Protein AF-A0A6J7D8Y7-F1 (afdb_monomer)

Secondary structure (DSSP, 8-state):
-PPPPPP-TTSHHHHHHHHHHHHHHH-TTTS-HHHHHHHHTS--SSHHHHHHHHHHHHTGGGTTSTTHHHHHHHTS-GGGHHHHHHHHHPPPS-SSHHHHHHHHHHHHHHHHHHHHHHHHHHHHHHHHHS-TT-HHHHHHHHHHHHHHHHHHHHHH--

Organism: NCBI:txid449393

Radius of gyration: 17.79 Å; Cα contacts (8 Å, |Δi|>4): 112; chains: 1; bounding box: 44×34×49 Å

pLDDT: mean 93.41, std 7.27, range [49.81, 98.06]

Sequence (158 aa):
MQSFEEPDLRDPTIRFERQLLEVLIQHPAEIEEDKFLELVSGDFLARVHSLLASALLANSANRKDSNWLVKLSESLDPALHRILRAMAATSLPASTEEELKRYIDGVAVSGFINLLTRQKLSLQAVLRQTEASDSAKISEIQKELMDIEQRRRALQGG

Nearest PDB structures (foldseek):
  8w1e-assembly1_E  TM=3.464E-01  e=1.028E+00  Pseudomonas aeruginosa PAO1
  8hx0-assembly1_A  TM=3.134E-01  e=1.191E+00  Mycolicibacterium smegmatis MC2 155
  2vxx-assembly1_B  TM=2.217E-01  e=6.620E-01  Synechococcus elongatus
  6lkp-assembly1_F-2  TM=2.560E-01  e=2.251E+00  Leptolyngbya sp. O-77
  2bw1-assembly1_K  TM=2.491E-01  e=5.432E+00  Streptococcus suis

Foldseek 3Di:
DDAFDDDDCVPVLLVLLLLLLLLCLQPVPLDDLVLSLLLLPADDPRPLSVQLSVLSNVCSVCSPPPCSLVSSCVSHDVNSNVVSVCSNPDDDPDDDPVRSSVSSLVSSLVSLLVRLVVVLVVLVVVLVVDDPVPPVSNVVSVVSNVVSVVVNVVSVVD

Mean predicted aligned error: 4.17 Å

InterPro domains:
  IPR016136 DNA helicase DnaB, N-terminal/DNA primase DnaG, C-terminal [G3DSA:1.10.860.10] (13-153)

Solvent-accessible surface area (backbone atoms only — not comparable to full-atom values): 9149 Å² total; per-residue (Å²): 131,79,80,78,75,81,73,67,59,84,42,68,66,54,37,46,53,51,53,46,48,28,45,53,67,64,46,40,61,82,43,56,66,72,60,45,52,54,60,39,69,46,93,51,86,46,69,67,54,35,53,50,26,51,36,49,56,77,42,55,90,44,44,80,44,96,57,33,71,57,57,46,50,73,70,42,65,74,72,48,47,64,58,54,51,51,40,61,65,54,82,67,98,45,94,46,72,70,45,40,51,53,48,50,52,52,45,51,49,51,49,50,49,53,48,46,51,50,51,47,52,52,52,53,54,52,56,75,71,52,59,87,84,45,56,66,62,53,51,52,54,52,50,54,52,50,53,47,52,53,54,49,48,54,66,70,75,104

Structure (mmCIF, N/CA/C/O backbone):
data_AF-A0A6J7D8Y7-F1
#
_entry.id   AF-A0A6J7D8Y7-F1
#
loop_
_atom_site.group_PDB
_atom_site.id
_atom_site.type_symbol
_atom_site.label_atom_id
_atom_site.label_alt_id
_atom_site.label_comp_id
_atom_site.label_asym_id
_atom_site.label_entity_id
_atom_site.label_seq_id
_atom_site.pdbx_PDB_ins_code
_atom_site.Cartn_x
_atom_site.Cartn_y
_atom_site.Cartn_z
_atom_site.occupancy
_atom_site.B_iso_or_equiv
_atom_site.auth_seq_id
_atom_site.auth_comp_id
_atom_site.auth_asym_id
_atom_site.auth_atom_id
_atom_site.pdbx_PDB_model_num
ATOM 1 N N . MET A 1 1 ? -3.955 21.233 -20.000 1.00 49.81 1 MET A N 1
ATOM 2 C CA . MET A 1 1 ? -3.205 20.038 -19.555 1.00 49.81 1 MET A CA 1
ATOM 3 C C . MET A 1 1 ? -3.031 20.147 -18.056 1.00 49.81 1 MET A C 1
ATOM 5 O O . MET A 1 1 ? -2.547 21.182 -17.617 1.00 49.81 1 MET A O 1
ATOM 9 N N . GLN A 1 2 ? -3.483 19.163 -17.275 1.00 55.84 2 GLN A N 1
ATOM 10 C CA . GLN A 1 2 ? -3.141 19.127 -15.850 1.00 55.84 2 GLN A CA 1
ATOM 11 C C . GLN A 1 2 ? -1.639 18.839 -15.742 1.00 55.84 2 GLN A C 1
ATOM 13 O O . GLN A 1 2 ? -1.154 17.867 -16.315 1.00 55.84 2 GLN A O 1
ATOM 18 N N . SER A 1 3 ? -0.891 19.712 -15.073 1.00 64.31 3 SER A N 1
ATOM 19 C CA . SER A 1 3 ? 0.504 19.456 -14.719 1.00 64.31 3 SER A CA 1
ATOM 20 C C . SER A 1 3 ? 0.529 18.723 -13.384 1.00 64.31 3 SER A C 1
ATOM 22 O O . SER A 1 3 ? 0.091 19.272 -12.372 1.00 64.31 3 SER A O 1
ATOM 24 N N . PHE A 1 4 ? 1.023 17.489 -13.377 1.00 72.44 4 PHE A N 1
ATOM 25 C CA . PHE A 1 4 ? 1.307 16.770 -12.141 1.00 72.44 4 PHE A CA 1
ATOM 26 C C . PHE A 1 4 ? 2.706 17.155 -11.663 1.00 72.44 4 PHE A C 1
ATOM 28 O O . PHE A 1 4 ? 3.683 16.946 -12.380 1.00 72.44 4 PHE A O 1
ATOM 35 N N . GLU A 1 5 ? 2.791 17.753 -10.479 1.00 74.88 5 GLU A N 1
ATOM 36 C CA . GLU A 1 5 ? 4.069 18.046 -9.834 1.00 74.88 5 GLU A CA 1
ATOM 37 C C . GLU A 1 5 ? 4.644 16.758 -9.234 1.00 74.88 5 GLU A C 1
ATOM 39 O O . GLU A 1 5 ? 3.909 15.949 -8.658 1.00 74.88 5 GLU A O 1
ATOM 44 N N . GLU A 1 6 ? 5.948 16.537 -9.418 1.00 78.19 6 GLU A N 1
ATOM 45 C CA . GLU A 1 6 ? 6.609 15.390 -8.803 1.00 78.19 6 GLU A CA 1
ATOM 46 C C . GLU A 1 6 ? 6.657 15.579 -7.279 1.00 78.19 6 GLU A C 1
ATOM 48 O O . GLU A 1 6 ? 7.029 16.658 -6.814 1.00 78.19 6 GLU A O 1
ATOM 53 N N . PRO A 1 7 ? 6.279 14.559 -6.490 1.00 83.56 7 PRO A N 1
ATOM 54 C CA . PRO A 1 7 ? 6.289 14.667 -5.036 1.00 83.56 7 PRO A CA 1
ATOM 55 C C . PRO A 1 7 ? 7.698 14.920 -4.481 1.00 83.56 7 PRO A C 1
ATOM 57 O O . PRO A 1 7 ? 8.685 14.423 -5.025 1.00 83.56 7 PRO A O 1
ATOM 60 N N . ASP A 1 8 ? 7.800 15.630 -3.354 1.00 85.56 8 ASP A N 1
ATOM 61 C CA . ASP A 1 8 ? 9.082 15.852 -2.677 1.00 85.56 8 ASP A CA 1
ATOM 62 C C . ASP A 1 8 ? 9.594 14.562 -2.015 1.00 85.56 8 ASP A C 1
ATOM 64 O O . ASP A 1 8 ? 9.178 14.184 -0.919 1.00 85.56 8 ASP A O 1
ATOM 68 N N . LEU A 1 9 ? 10.545 13.894 -2.671 1.00 87.69 9 LEU A N 1
ATOM 69 C CA . LEU A 1 9 ? 11.136 12.634 -2.201 1.00 87.69 9 LEU A CA 1
ATOM 70 C C . LEU A 1 9 ? 12.120 12.805 -1.024 1.00 87.69 9 LEU A C 1
ATOM 72 O O . LEU A 1 9 ? 12.704 11.821 -0.549 1.00 87.69 9 LEU A O 1
ATOM 76 N N . ARG A 1 10 ? 12.326 14.034 -0.528 1.00 90.31 10 ARG A N 1
ATOM 77 C CA . ARG A 1 10 ? 13.043 14.264 0.736 1.00 90.31 10 ARG A CA 1
ATOM 78 C C . ARG A 1 10 ? 12.202 13.823 1.932 1.00 90.31 10 ARG A C 1
ATOM 80 O O . ARG A 1 10 ? 12.778 13.373 2.925 1.00 90.31 10 ARG A O 1
ATOM 87 N N . ASP A 1 11 ? 10.871 13.880 1.820 1.00 92.31 11 ASP A N 1
ATOM 88 C CA . ASP A 1 11 ? 9.964 13.323 2.822 1.00 92.31 11 ASP A CA 1
ATOM 89 C C . ASP A 1 11 ? 10.100 11.785 2.842 1.00 92.31 11 ASP A C 1
ATOM 91 O O . ASP A 1 11 ? 9.912 11.127 1.812 1.00 92.31 11 ASP A O 1
ATOM 95 N N . PRO A 1 12 ? 10.452 11.179 3.992 1.00 92.06 12 PRO A N 1
ATOM 96 C CA . PRO A 1 12 ? 10.661 9.738 4.086 1.00 92.06 12 PRO A CA 1
ATOM 97 C C . PRO A 1 12 ? 9.400 8.920 3.783 1.00 92.06 12 PRO A C 1
ATOM 99 O O . PRO A 1 12 ? 9.518 7.819 3.247 1.00 92.06 12 PRO A O 1
ATOM 102 N N . THR A 1 13 ? 8.213 9.445 4.085 1.00 91.19 13 THR A N 1
ATOM 103 C CA . THR A 1 13 ? 6.932 8.781 3.823 1.00 91.19 13 THR A CA 1
ATOM 104 C C . THR A 1 13 ? 6.652 8.750 2.330 1.00 91.19 13 THR A C 1
ATOM 106 O O . THR A 1 13 ? 6.375 7.692 1.773 1.00 91.19 13 THR A O 1
ATOM 109 N N . ILE A 1 14 ? 6.808 9.893 1.659 1.00 94.31 14 ILE A N 1
ATOM 110 C CA . ILE A 1 14 ? 6.604 10.014 0.210 1.00 94.31 14 ILE A CA 1
ATOM 111 C C . ILE A 1 14 ? 7.642 9.191 -0.558 1.00 94.31 14 ILE A C 1
ATOM 113 O O . ILE A 1 14 ? 7.319 8.536 -1.550 1.00 94.31 14 ILE A O 1
ATOM 117 N N . ARG A 1 15 ? 8.889 9.161 -0.076 1.00 94.94 15 ARG A N 1
ATOM 118 C CA . ARG A 1 15 ? 9.930 8.290 -0.629 1.00 94.94 15 ARG A CA 1
ATOM 119 C C . ARG A 1 15 ? 9.579 6.811 -0.480 1.00 94.94 15 ARG A C 1
ATOM 121 O O . ARG A 1 15 ? 9.818 6.043 -1.405 1.00 94.94 15 ARG A O 1
ATOM 128 N N . PHE A 1 16 ? 9.010 6.408 0.653 1.00 95.56 16 PHE A N 1
ATOM 129 C CA . PHE A 1 16 ? 8.563 5.031 0.835 1.00 95.56 16 PHE A CA 1
ATOM 130 C C . PHE A 1 16 ? 7.378 4.686 -0.080 1.00 95.56 16 PHE A C 1
ATOM 132 O O . PHE A 1 16 ? 7.385 3.634 -0.711 1.00 95.56 16 PHE A O 1
ATOM 139 N N . GLU A 1 17 ? 6.389 5.575 -0.219 1.00 95.81 17 GLU A N 1
ATOM 140 C CA . GLU A 1 17 ? 5.279 5.388 -1.168 1.00 95.81 17 GLU A CA 1
ATOM 141 C C . GLU A 1 17 ? 5.776 5.167 -2.595 1.00 95.81 17 GLU A C 1
ATOM 143 O O . GLU A 1 17 ? 5.284 4.284 -3.298 1.00 95.81 17 GLU A O 1
ATOM 148 N N . ARG A 1 18 ? 6.781 5.950 -3.000 1.00 96.44 18 ARG A N 1
ATOM 149 C CA . ARG A 1 18 ? 7.440 5.808 -4.293 1.00 96.44 18 ARG A CA 1
ATOM 150 C C . ARG A 1 18 ? 8.026 4.404 -4.465 1.00 96.44 18 ARG A C 1
ATOM 152 O O . ARG A 1 18 ? 7.723 3.761 -5.464 1.00 96.44 18 ARG A O 1
ATOM 159 N N . GLN A 1 19 ? 8.799 3.929 -3.488 1.00 97.06 19 GLN A N 1
ATOM 160 C CA . GLN A 1 19 ? 9.416 2.594 -3.510 1.00 97.06 19 GLN A CA 1
ATOM 161 C C . GLN A 1 19 ? 8.373 1.472 -3.555 1.00 97.06 19 GLN A C 1
ATOM 163 O O . GLN A 1 19 ? 8.508 0.525 -4.327 1.00 97.06 19 GLN A O 1
ATOM 168 N N . 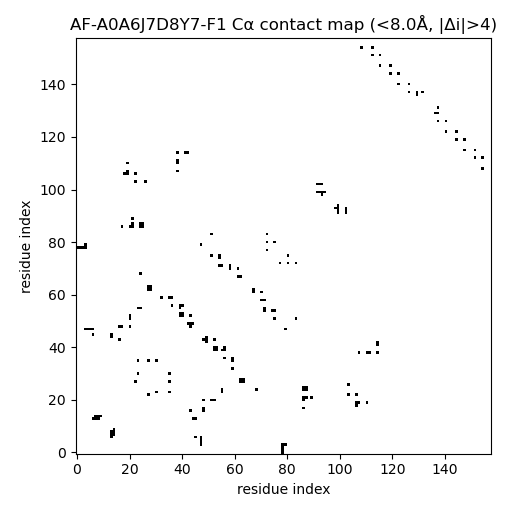LEU A 1 20 ? 7.309 1.588 -2.756 1.00 97.75 20 LEU A N 1
ATOM 169 C CA . LEU A 1 20 ? 6.215 0.620 -2.747 1.00 97.75 20 LEU A CA 1
ATOM 170 C C . LEU A 1 20 ? 5.550 0.525 -4.123 1.00 97.75 20 LEU A C 1
ATOM 172 O O . LEU A 1 20 ? 5.357 -0.570 -4.645 1.00 97.75 20 LEU A O 1
ATOM 176 N N . LEU A 1 21 ? 5.230 1.664 -4.734 1.00 97.81 21 LEU A N 1
ATOM 177 C CA . LEU A 1 21 ? 4.640 1.687 -6.067 1.00 97.81 21 LEU A CA 1
ATOM 178 C C . LEU A 1 21 ? 5.603 1.180 -7.145 1.00 97.81 21 LEU A C 1
ATOM 180 O O . LEU A 1 21 ? 5.150 0.509 -8.063 1.00 97.81 21 LEU A O 1
ATOM 184 N N . GLU A 1 22 ? 6.905 1.455 -7.050 1.00 98.00 22 GLU A N 1
ATOM 185 C CA . GLU A 1 22 ? 7.909 0.898 -7.970 1.00 98.00 22 GLU A CA 1
ATOM 186 C C . GLU A 1 22 ? 7.890 -0.635 -7.941 1.00 98.00 22 GLU A C 1
ATOM 188 O O . GLU A 1 22 ? 7.780 -1.258 -8.996 1.00 98.00 22 GLU A O 1
ATOM 193 N N . VAL A 1 23 ? 7.864 -1.240 -6.750 1.00 98.06 23 VAL A N 1
ATOM 194 C CA . VAL A 1 23 ? 7.724 -2.696 -6.588 1.00 98.06 23 VAL A CA 1
ATOM 195 C C . VAL A 1 23 ? 6.399 -3.208 -7.166 1.00 98.06 23 VAL A C 1
ATOM 197 O O . VAL A 1 23 ? 6.398 -4.164 -7.940 1.00 98.06 23 VAL A O 1
ATOM 200 N N . LEU A 1 24 ? 5.275 -2.558 -6.850 1.00 97.75 24 LEU A N 1
ATOM 201 C CA . LEU A 1 24 ? 3.946 -2.968 -7.327 1.00 97.75 24 LEU A CA 1
ATOM 202 C C . LEU A 1 24 ? 3.780 -2.809 -8.848 1.00 97.75 24 LEU A C 1
ATOM 204 O O . LEU A 1 24 ? 3.021 -3.554 -9.462 1.00 97.75 24 LEU A O 1
ATOM 208 N N . ILE A 1 25 ? 4.470 -1.848 -9.465 1.00 97.62 25 ILE A N 1
ATOM 209 C CA . ILE A 1 25 ? 4.445 -1.615 -10.914 1.00 97.62 25 ILE A CA 1
ATOM 210 C C . ILE A 1 25 ? 5.341 -2.617 -11.644 1.00 97.62 25 ILE A C 1
ATOM 212 O O . ILE A 1 25 ? 4.917 -3.150 -12.671 1.00 97.62 25 ILE A O 1
ATOM 216 N N . GLN A 1 26 ? 6.562 -2.842 -11.148 1.00 96.88 26 GLN A N 1
ATOM 217 C CA . GLN A 1 26 ? 7.575 -3.664 -11.817 1.00 96.88 26 GLN A CA 1
ATOM 218 C C . GLN A 1 26 ? 7.356 -5.166 -11.608 1.00 96.88 26 GLN A C 1
ATOM 220 O O . GLN A 1 26 ? 7.529 -5.942 -12.545 1.00 96.88 26 GLN A O 1
ATOM 225 N N . HIS A 1 27 ? 6.927 -5.575 -10.410 1.00 96.56 27 HIS A N 1
ATOM 226 C CA . HIS A 1 27 ? 6.770 -6.983 -10.026 1.00 96.56 27 HIS A CA 1
ATOM 227 C C . HIS A 1 27 ? 5.361 -7.291 -9.486 1.00 96.56 27 HIS A C 1
ATOM 229 O O . HIS A 1 27 ? 5.212 -7.870 -8.408 1.00 96.56 27 HIS A O 1
ATOM 235 N N . PRO A 1 28 ? 4.289 -6.942 -10.223 1.00 95.81 28 PRO A N 1
ATOM 236 C CA . PRO A 1 28 ? 2.918 -7.094 -9.741 1.00 95.81 28 PRO A CA 1
ATOM 237 C C . PRO A 1 28 ? 2.514 -8.556 -9.508 1.00 95.81 28 PRO A C 1
ATOM 239 O O . PRO A 1 28 ? 1.624 -8.807 -8.700 1.00 95.81 28 PRO A O 1
ATOM 242 N N . ALA A 1 29 ? 3.123 -9.508 -10.223 1.00 94.94 29 ALA A N 1
ATOM 243 C CA . ALA A 1 29 ? 2.802 -10.933 -10.153 1.00 94.94 29 ALA A CA 1
ATOM 244 C C . ALA A 1 29 ? 3.508 -11.675 -9.004 1.00 94.94 29 ALA A C 1
ATOM 246 O O . ALA A 1 29 ? 3.024 -12.731 -8.600 1.00 94.94 29 ALA A O 1
ATOM 247 N N . GLU A 1 30 ? 4.601 -11.117 -8.470 1.00 95.06 30 GLU A N 1
ATOM 248 C CA . GLU A 1 30 ? 5.360 -11.693 -7.347 1.00 95.06 30 GLU A CA 1
ATOM 249 C C . GLU A 1 30 ? 4.626 -11.535 -6.007 1.00 95.06 30 GLU A C 1
ATOM 251 O O . GLU A 1 30 ? 4.893 -12.249 -5.044 1.00 95.06 30 GLU A O 1
ATOM 256 N N . ILE A 1 31 ? 3.659 -10.615 -5.946 1.00 95.56 31 ILE A N 1
ATOM 257 C CA . ILE A 1 31 ? 2.832 -10.372 -4.767 1.00 95.56 31 ILE A CA 1
ATOM 258 C C . ILE A 1 31 ? 1.484 -11.080 -4.947 1.00 95.56 31 ILE A C 1
ATOM 260 O O . ILE A 1 31 ? 0.778 -10.889 -5.946 1.00 95.56 31 ILE A O 1
ATOM 264 N N . GLU A 1 32 ? 1.104 -11.883 -3.948 1.00 95.50 32 GLU A N 1
ATOM 265 C CA . GLU A 1 32 ? -0.211 -12.534 -3.882 1.00 95.50 32 GLU A CA 1
ATOM 266 C C . GLU A 1 32 ? -1.345 -11.520 -4.078 1.00 95.50 32 GLU A C 1
ATOM 268 O O . GLU A 1 32 ? -1.245 -10.363 -3.677 1.00 95.50 32 GLU A O 1
ATOM 273 N N . GLU A 1 33 ? -2.438 -11.946 -4.704 1.00 95.12 33 GLU A N 1
ATOM 274 C CA . GLU A 1 33 ? -3.511 -11.041 -5.128 1.00 95.12 33 GLU A CA 1
ATOM 275 C C . GLU A 1 33 ? -4.136 -10.241 -3.992 1.00 95.12 33 GLU A C 1
ATOM 277 O O . GLU A 1 33 ? -4.153 -9.014 -4.068 1.00 95.12 33 GLU A O 1
ATOM 282 N N . ASP A 1 34 ? -4.537 -10.905 -2.9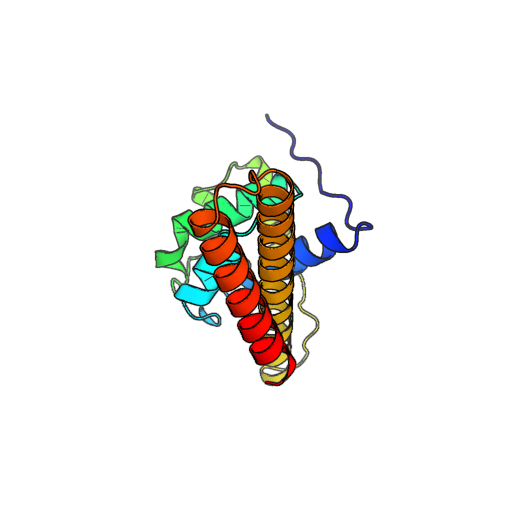13 1.00 95.44 34 ASP A N 1
ATOM 283 C CA . ASP A 1 34 ? -5.137 -10.236 -1.756 1.00 95.44 34 ASP A CA 1
ATOM 284 C C . ASP A 1 34 ? -4.177 -9.208 -1.139 1.00 95.44 34 ASP A C 1
ATOM 286 O O . ASP A 1 34 ? -4.566 -8.087 -0.811 1.00 95.44 34 ASP A O 1
ATOM 290 N N . LYS A 1 35 ? -2.887 -9.559 -1.060 1.00 95.50 35 LYS A N 1
ATOM 291 C CA . LYS A 1 35 ? -1.820 -8.682 -0.563 1.00 95.50 35 LYS A CA 1
ATOM 292 C C . LYS A 1 35 ? -1.611 -7.472 -1.470 1.00 95.50 35 LYS A C 1
ATOM 294 O O . LYS A 1 35 ? -1.470 -6.354 -0.980 1.00 95.50 35 LYS A O 1
ATOM 299 N N . PHE A 1 36 ? -1.596 -7.683 -2.782 1.00 97.50 36 PHE A N 1
ATOM 300 C CA . PHE A 1 36 ? -1.472 -6.606 -3.757 1.00 97.50 36 PHE A CA 1
ATOM 301 C C . PHE A 1 36 ? -2.644 -5.630 -3.632 1.00 97.50 36 PHE A C 1
ATOM 303 O O . PHE A 1 36 ? -2.415 -4.427 -3.516 1.00 97.50 36 PHE A O 1
ATOM 310 N N . LEU A 1 37 ? -3.878 -6.150 -3.615 1.00 97.12 37 LEU A N 1
ATOM 311 C CA . LEU A 1 37 ? -5.109 -5.364 -3.494 1.00 97.12 37 LEU A CA 1
ATOM 312 C C . LEU A 1 37 ? -5.121 -4.526 -2.215 1.00 97.12 37 LEU A C 1
ATOM 314 O O . LEU A 1 37 ? -5.453 -3.341 -2.252 1.00 97.12 37 LEU A O 1
ATOM 318 N N . GLU A 1 38 ? -4.713 -5.116 -1.096 1.00 95.81 38 GLU A N 1
ATOM 319 C CA . GLU A 1 38 ? -4.615 -4.410 0.175 1.00 95.81 38 GLU A CA 1
ATOM 320 C C . GLU A 1 38 ? -3.569 -3.282 0.144 1.00 95.81 38 GLU A C 1
ATOM 322 O O . GLU A 1 38 ? -3.851 -2.180 0.614 1.00 95.81 38 GLU A O 1
ATOM 327 N N . LEU A 1 39 ? -2.390 -3.510 -0.449 1.00 96.94 39 LEU A N 1
ATOM 328 C CA . LEU A 1 39 ? -1.342 -2.487 -0.555 1.00 96.94 39 LEU A CA 1
ATOM 329 C C . LEU A 1 39 ? -1.762 -1.308 -1.443 1.00 96.94 39 LEU A C 1
ATOM 331 O O . LEU A 1 39 ? -1.547 -0.155 -1.064 1.00 96.94 39 LEU A O 1
ATOM 335 N N . VAL A 1 40 ? -2.375 -1.569 -2.604 1.00 96.38 40 VAL A N 1
ATOM 336 C CA . VAL A 1 40 ? -2.817 -0.498 -3.522 1.00 96.38 40 VAL A CA 1
ATOM 337 C C . VAL A 1 40 ? -4.046 0.254 -3.016 1.00 96.38 40 VAL A C 1
ATOM 339 O O . VAL A 1 40 ? -4.269 1.388 -3.425 1.00 96.38 40 VAL A O 1
ATOM 342 N N . SER A 1 41 ? -4.819 -0.344 -2.107 1.00 94.38 41 SER A N 1
ATOM 343 C CA . SER A 1 41 ? -5.962 0.313 -1.457 1.00 94.38 41 SER A CA 1
ATOM 344 C C . SER A 1 41 ? -5.551 1.227 -0.298 1.00 94.38 41 SER A C 1
ATOM 346 O O . SER A 1 41 ? -6.408 1.837 0.337 1.00 94.38 41 SER A O 1
ATOM 348 N N . GLY A 1 42 ? -4.256 1.307 0.022 1.00 89.25 42 GLY A N 1
ATOM 349 C CA . GLY A 1 42 ? -3.762 2.160 1.094 1.00 89.25 42 GLY A CA 1
ATOM 350 C C . GLY A 1 42 ? -3.877 3.656 0.790 1.00 89.25 42 GLY A C 1
ATOM 351 O O . GLY A 1 42 ? -3.846 4.086 -0.359 1.00 89.25 42 GLY A O 1
ATOM 352 N N . ASP A 1 43 ? -3.930 4.468 1.847 1.00 87.56 43 ASP A N 1
ATOM 353 C CA . ASP A 1 43 ? -3.917 5.928 1.718 1.00 87.56 43 ASP A CA 1
ATOM 354 C C . ASP A 1 43 ? -2.519 6.435 1.329 1.00 87.56 43 ASP A C 1
ATOM 356 O O . ASP A 1 43 ? -1.614 6.498 2.169 1.00 87.56 43 ASP A O 1
ATOM 360 N N . PHE A 1 44 ? -2.352 6.790 0.053 1.00 92.62 44 PHE A N 1
ATOM 361 C CA . PHE A 1 44 ? -1.170 7.479 -0.469 1.00 92.62 44 PHE A CA 1
ATOM 362 C C . PHE A 1 44 ? -1.329 8.995 -0.314 1.00 92.62 44 PHE A C 1
ATOM 364 O O . PHE A 1 44 ? -2.308 9.582 -0.780 1.00 92.62 44 PHE A O 1
ATOM 371 N N . LEU A 1 45 ? -0.347 9.636 0.313 1.00 91.44 45 LEU A N 1
ATOM 372 C CA . LEU A 1 45 ? -0.330 11.064 0.616 1.00 91.44 45 LEU A CA 1
ATOM 373 C C . LEU A 1 45 ? -0.082 11.909 -0.633 1.00 91.44 45 LEU A C 1
ATOM 375 O O . LEU A 1 45 ? -0.716 12.951 -0.818 1.00 91.44 45 LEU A O 1
ATOM 379 N N . ALA A 1 46 ? 0.832 11.483 -1.509 1.00 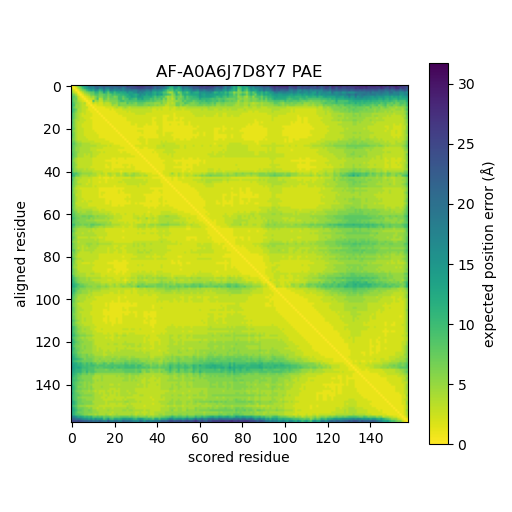93.38 46 ALA A N 1
ATOM 380 C CA . ALA A 1 46 ? 1.057 12.204 -2.752 1.00 93.38 46 ALA A CA 1
ATOM 381 C C . ALA A 1 46 ? -0.071 11.927 -3.751 1.00 93.38 46 ALA A C 1
ATOM 383 O O . ALA A 1 46 ? -0.326 10.781 -4.123 1.00 93.38 46 ALA A O 1
ATOM 384 N N . ARG A 1 47 ? -0.675 12.990 -4.296 1.00 93.06 47 ARG A N 1
ATOM 385 C CA . ARG A 1 47 ? -1.748 12.877 -5.300 1.00 93.06 47 ARG A CA 1
ATOM 386 C C . ARG A 1 47 ? -1.349 12.041 -6.521 1.00 93.06 47 ARG A C 1
ATOM 388 O O . ARG A 1 47 ? -2.161 11.304 -7.061 1.00 93.06 47 ARG A O 1
ATOM 395 N N . VAL A 1 48 ? -0.100 12.152 -6.969 1.00 94.19 48 VAL A N 1
ATOM 396 C CA . VAL A 1 48 ? 0.417 11.339 -8.081 1.00 94.19 48 VAL A CA 1
ATOM 397 C C . VAL A 1 48 ? 0.444 9.855 -7.714 1.00 94.19 48 VAL A C 1
ATOM 399 O O . VAL A 1 48 ? 0.047 9.017 -8.519 1.00 94.19 48 VAL A O 1
ATOM 402 N N . HIS A 1 49 ? 0.875 9.527 -6.496 1.00 95.69 49 HIS A N 1
ATOM 403 C CA . HIS A 1 49 ? 0.930 8.152 -6.010 1.00 95.69 49 HIS A CA 1
ATOM 404 C C . HIS A 1 49 ? -0.471 7.558 -5.837 1.00 95.69 49 HIS A C 1
ATOM 406 O O . HIS A 1 49 ? -0.691 6.426 -6.256 1.00 95.69 49 HIS A O 1
ATOM 412 N N . SER A 1 50 ? -1.438 8.323 -5.320 1.00 95.50 50 SER A N 1
ATOM 413 C CA . SER A 1 50 ? -2.819 7.843 -5.175 1.00 95.50 50 SER A CA 1
ATOM 414 C C . SER A 1 50 ? -3.504 7.579 -6.519 1.00 95.50 50 SER A C 1
ATOM 416 O O . SER A 1 50 ? -4.231 6.594 -6.659 1.00 95.50 50 SER A O 1
ATOM 418 N N . LEU A 1 51 ? -3.229 8.396 -7.542 1.00 95.75 51 LEU A N 1
ATOM 419 C CA . LEU A 1 51 ? -3.712 8.159 -8.907 1.00 95.75 51 LEU A CA 1
ATOM 420 C C . LEU A 1 51 ? -3.101 6.893 -9.520 1.00 95.75 51 LEU A C 1
ATOM 422 O O . LEU A 1 51 ? -3.816 6.104 -10.134 1.00 95.75 51 LEU A O 1
ATOM 426 N N . LEU A 1 52 ? -1.799 6.671 -9.317 1.00 96.75 52 LEU A N 1
ATOM 427 C CA . LEU A 1 52 ? -1.131 5.443 -9.755 1.00 96.75 52 LEU A CA 1
ATOM 428 C C . LEU A 1 52 ? -1.688 4.215 -9.027 1.00 96.75 52 LEU A C 1
ATOM 430 O O . LEU A 1 52 ? -2.030 3.237 -9.681 1.00 96.75 52 LEU A O 1
ATOM 434 N N . ALA A 1 53 ? -1.852 4.279 -7.705 1.00 97.19 53 ALA A N 1
ATOM 435 C CA . ALA A 1 53 ? -2.441 3.207 -6.906 1.00 97.19 53 ALA A CA 1
ATOM 436 C C . ALA A 1 53 ? -3.870 2.862 -7.354 1.00 97.19 53 ALA A C 1
ATOM 438 O O . ALA A 1 53 ? -4.208 1.691 -7.515 1.00 97.19 53 ALA A O 1
ATOM 439 N N . SER A 1 54 ? -4.681 3.877 -7.661 1.00 96.62 54 SER A N 1
ATOM 440 C CA . SER A 1 54 ? -6.034 3.688 -8.197 1.00 96.62 54 SER A CA 1
ATOM 441 C C . SER A 1 54 ? -6.019 2.962 -9.546 1.00 96.62 54 SER A C 1
ATOM 443 O O . SER A 1 54 ? -6.825 2.061 -9.779 1.00 96.62 54 SER A O 1
ATOM 445 N N . ALA A 1 55 ? -5.078 3.306 -10.430 1.00 96.81 55 ALA A N 1
ATOM 446 C CA . ALA A 1 55 ? -4.910 2.618 -11.707 1.00 96.81 55 ALA A CA 1
ATOM 447 C C . ALA A 1 55 ? -4.401 1.176 -11.533 1.00 96.81 55 ALA A C 1
ATOM 449 O O . ALA A 1 55 ? -4.869 0.275 -12.230 1.00 96.81 55 ALA A O 1
ATOM 450 N N . LEU A 1 56 ? -3.495 0.932 -10.578 1.00 97.31 56 LEU A N 1
ATOM 451 C CA . LEU A 1 56 ? -3.044 -0.416 -10.218 1.00 97.31 56 LEU A CA 1
ATOM 452 C C . LEU A 1 56 ? -4.209 -1.282 -9.728 1.00 97.31 56 LEU A C 1
ATOM 454 O O . LEU A 1 56 ? -4.351 -2.422 -10.168 1.00 97.31 56 LEU A O 1
ATOM 458 N N . LEU A 1 57 ? -5.065 -0.731 -8.864 1.00 96.81 57 LEU A N 1
ATOM 459 C CA . LEU A 1 57 ? -6.258 -1.407 -8.362 1.00 96.81 57 LEU A CA 1
ATOM 460 C C . LEU A 1 57 ? -7.224 -1.759 -9.503 1.00 96.81 57 LEU A C 1
ATOM 462 O O . LEU A 1 57 ? -7.635 -2.914 -9.624 1.00 96.81 57 LEU A O 1
ATOM 466 N N . ALA A 1 58 ? -7.520 -0.796 -10.383 1.00 95.75 58 ALA A N 1
ATOM 467 C CA . ALA A 1 58 ? -8.417 -0.983 -11.526 1.00 95.75 58 ALA A CA 1
ATOM 468 C C . ALA A 1 58 ? -7.916 -2.036 -12.531 1.00 95.75 58 ALA A C 1
ATOM 470 O O . ALA A 1 58 ? -8.719 -2.691 -13.193 1.00 95.75 58 ALA A O 1
ATOM 471 N N . ASN A 1 59 ? -6.59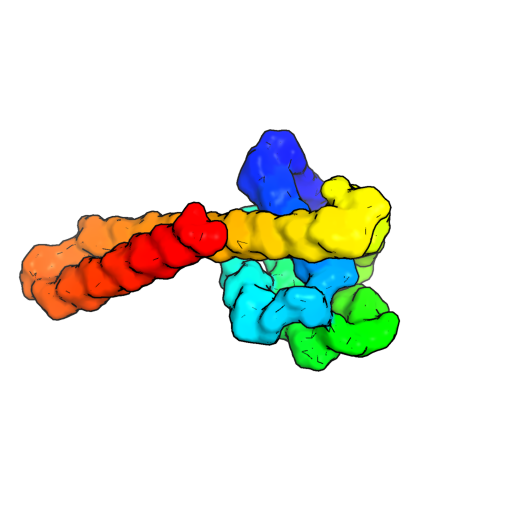8 -2.220 -12.634 1.00 96.12 59 ASN A N 1
ATOM 472 C CA . ASN A 1 59 ? -5.987 -3.187 -13.544 1.00 96.12 59 ASN A CA 1
ATOM 473 C C . ASN A 1 59 ? -5.546 -4.485 -12.860 1.00 96.12 59 ASN A C 1
ATOM 475 O O . ASN A 1 59 ? -4.995 -5.344 -13.537 1.00 96.12 59 ASN A O 1
ATOM 479 N N . SER A 1 60 ? -5.790 -4.667 -11.562 1.00 95.19 60 SER A N 1
ATOM 480 C CA . SER A 1 60 ? -5.270 -5.783 -10.749 1.00 95.19 60 SER A CA 1
ATOM 481 C C . SER A 1 60 ? -5.473 -7.193 -11.340 1.00 95.19 60 SER A C 1
ATOM 483 O O . SER A 1 60 ? -4.625 -8.067 -11.142 1.00 95.19 60 SER A O 1
ATOM 485 N N . ALA A 1 61 ? -6.529 -7.407 -12.129 1.00 94.06 61 ALA A N 1
ATOM 486 C CA . ALA A 1 61 ? -6.779 -8.660 -12.847 1.00 94.06 61 ALA A CA 1
ATOM 487 C C . ALA A 1 61 ? -5.752 -8.961 -13.966 1.00 94.06 61 ALA A C 1
ATOM 489 O O . ALA A 1 61 ? -5.508 -10.119 -14.290 1.00 94.06 61 ALA A O 1
ATOM 490 N N . ASN A 1 62 ? -5.121 -7.933 -14.540 1.00 93.75 62 ASN A N 1
ATOM 491 C CA . ASN A 1 62 ? -4.177 -8.019 -15.662 1.00 93.75 62 ASN A CA 1
ATOM 492 C C . ASN A 1 62 ? -2.702 -8.115 -15.216 1.00 93.75 62 ASN A C 1
ATOM 494 O O . ASN A 1 62 ? -1.794 -8.031 -16.040 1.00 93.75 62 ASN A O 1
ATOM 498 N N . ARG A 1 63 ? -2.421 -8.251 -13.913 1.00 94.25 63 ARG A N 1
ATOM 499 C CA . ARG A 1 63 ? -1.055 -8.185 -13.344 1.00 94.25 63 ARG A CA 1
ATOM 500 C C . ARG A 1 63 ? -0.073 -9.219 -13.887 1.00 94.25 63 ARG A C 1
ATOM 502 O O . ARG A 1 63 ? 1.131 -9.011 -13.812 1.00 94.25 63 ARG A O 1
ATOM 509 N N . LYS A 1 64 ? -0.579 -10.346 -14.383 1.00 93.69 64 LYS A N 1
ATOM 510 C CA . LYS A 1 64 ? 0.234 -11.436 -14.941 1.00 93.69 64 LYS A CA 1
ATOM 511 C C . LYS A 1 64 ? 0.409 -11.325 -16.457 1.00 93.69 64 LYS A C 1
ATOM 513 O O . LYS A 1 64 ? 1.080 -12.165 -17.050 1.00 93.69 64 LYS A O 1
ATOM 518 N N . ASP A 1 65 ? -0.189 -10.314 -17.084 1.00 94.50 65 ASP A N 1
ATOM 519 C CA . ASP A 1 65 ? -0.112 -10.140 -18.527 1.00 94.50 65 ASP A CA 1
ATOM 520 C C . ASP A 1 65 ? 1.241 -9.571 -18.943 1.00 94.50 65 ASP A C 1
ATOM 522 O O . ASP A 1 65 ? 1.755 -8.616 -18.359 1.00 94.50 65 ASP A O 1
ATOM 526 N N . SER A 1 66 ? 1.783 -10.090 -20.043 1.00 91.56 66 SER A N 1
ATOM 527 C CA . SER A 1 66 ? 3.042 -9.607 -20.618 1.00 91.56 66 SER A CA 1
ATOM 528 C C . SER A 1 66 ? 2.987 -8.141 -21.071 1.00 91.56 66 SER A C 1
ATOM 530 O O . SER A 1 66 ? 4.025 -7.494 -21.180 1.00 91.56 66 SER A O 1
ATOM 532 N N . ASN A 1 67 ? 1.789 -7.597 -21.315 1.00 93.81 67 ASN A N 1
ATOM 533 C CA . ASN A 1 67 ? 1.557 -6.196 -21.673 1.00 93.81 67 ASN A CA 1
ATOM 534 C C . ASN A 1 67 ? 1.023 -5.342 -20.507 1.00 93.81 67 ASN A C 1
ATOM 536 O O . ASN A 1 67 ? 0.482 -4.261 -20.746 1.00 93.81 67 ASN A O 1
ATOM 540 N N . TRP A 1 68 ? 1.191 -5.795 -19.261 1.00 95.31 68 TRP A N 1
ATOM 541 C CA . TRP A 1 68 ? 0.745 -5.117 -18.040 1.00 95.31 68 TRP A CA 1
ATOM 542 C C . TRP A 1 68 ? 1.001 -3.602 -18.035 1.00 95.31 68 TRP A C 1
ATOM 544 O O . TRP A 1 68 ? 0.073 -2.819 -17.836 1.00 95.31 68 TRP A O 1
ATOM 554 N N . LEU A 1 69 ? 2.238 -3.168 -18.311 1.00 95.69 69 LEU A N 1
ATOM 555 C CA . LEU A 1 69 ? 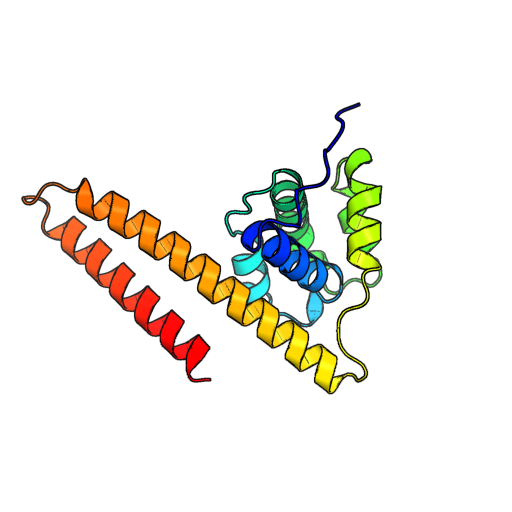2.594 -1.744 -18.289 1.00 95.69 69 LEU A CA 1
ATOM 556 C C . LEU A 1 69 ? 1.838 -0.924 -19.341 1.00 95.69 69 LEU A C 1
ATOM 558 O O . LEU A 1 69 ? 1.516 0.239 -19.096 1.00 95.69 69 LEU A O 1
ATOM 562 N N . VAL A 1 70 ? 1.535 -1.527 -20.495 1.00 95.00 70 VAL A N 1
ATOM 563 C CA . VAL A 1 70 ? 0.747 -0.885 -21.554 1.00 95.00 70 VAL A CA 1
ATOM 564 C C . VAL A 1 70 ? -0.684 -0.683 -21.067 1.00 95.00 70 VAL A C 1
ATOM 566 O O . VAL A 1 70 ? -1.143 0.457 -21.035 1.00 95.00 70 VAL A O 1
ATOM 569 N N . LYS A 1 71 ? -1.339 -1.741 -20.572 1.00 94.62 71 LYS A N 1
ATOM 570 C CA . LYS A 1 71 ? -2.699 -1.662 -20.009 1.00 94.62 71 LYS A CA 1
ATOM 571 C C . LYS A 1 71 ? -2.798 -0.646 -18.868 1.00 94.62 71 LYS A C 1
ATOM 573 O O . LYS A 1 71 ? -3.714 0.172 -18.828 1.00 94.62 71 LYS A O 1
ATOM 578 N N . LEU A 1 72 ? -1.812 -0.642 -17.970 1.00 95.88 72 LEU A N 1
ATOM 579 C CA . LEU A 1 72 ? -1.746 0.325 -16.879 1.00 95.88 72 LEU A CA 1
ATOM 580 C C . LEU A 1 72 ? -1.652 1.762 -17.418 1.00 95.88 72 LEU A C 1
ATOM 582 O O . LEU A 1 72 ? -2.398 2.633 -16.975 1.00 95.88 72 LEU A O 1
ATOM 586 N N . SER A 1 73 ? -0.787 2.011 -18.405 1.00 95.56 73 SER A N 1
ATOM 587 C CA . SER A 1 73 ? -0.646 3.335 -19.025 1.00 95.56 73 SER A CA 1
ATOM 588 C C . SER A 1 73 ? -1.905 3.812 -19.757 1.00 95.56 73 SER A C 1
ATOM 590 O O . SER A 1 73 ? -2.227 4.996 -19.683 1.00 95.56 73 SER A O 1
ATOM 592 N N . GLU A 1 74 ? -2.647 2.912 -20.406 1.00 95.38 74 GLU A N 1
ATOM 593 C CA . GLU A 1 74 ? -3.906 3.226 -21.098 1.00 95.38 74 GLU A CA 1
ATOM 594 C C . GLU A 1 74 ? -4.997 3.699 -20.128 1.00 95.38 74 GLU A C 1
ATOM 596 O O . GLU A 1 74 ? -5.848 4.506 -20.495 1.00 95.38 74 GLU A O 1
ATOM 601 N N . SER A 1 75 ? -4.943 3.240 -18.875 1.00 93.38 75 SER A N 1
ATOM 602 C CA . SER A 1 75 ? -5.873 3.650 -17.816 1.00 93.38 75 SER A CA 1
ATOM 603 C C . SER A 1 75 ? -5.503 4.964 -17.109 1.00 93.38 75 SER A C 1
ATOM 605 O O . SER A 1 75 ? -6.256 5.441 -16.260 1.00 93.38 75 SER A O 1
ATOM 607 N N . LEU A 1 76 ? -4.348 5.552 -17.437 1.00 94.81 76 LEU A N 1
ATOM 608 C CA . LEU A 1 76 ? -3.804 6.746 -16.789 1.00 94.81 76 LEU A CA 1
ATOM 609 C C . LEU A 1 76 ? -3.888 7.977 -17.696 1.00 94.81 76 LEU A C 1
ATOM 611 O O . LEU A 1 76 ? -3.764 7.886 -18.917 1.00 94.81 76 LEU A O 1
ATOM 615 N N . ASP A 1 77 ? -3.997 9.157 -17.078 1.00 94.81 77 ASP A N 1
ATOM 616 C CA . ASP A 1 77 ? -3.809 10.428 -17.785 1.00 94.81 77 ASP A CA 1
ATOM 617 C C . ASP A 1 77 ? -2.417 10.442 -18.460 1.00 94.81 77 ASP A C 1
ATOM 619 O O . ASP A 1 77 ? -1.418 10.144 -17.789 1.00 94.81 77 ASP A O 1
ATOM 623 N N . PRO A 1 78 ? -2.305 10.812 -19.753 1.00 94.50 78 PRO A N 1
ATOM 624 C CA . PRO A 1 78 ? -1.026 10.906 -20.456 1.00 94.50 78 PRO A CA 1
ATOM 625 C C . PRO A 1 78 ? 0.051 11.728 -19.734 1.00 94.50 78 PRO A C 1
ATOM 627 O O . PRO A 1 78 ? 1.245 11.447 -19.870 1.00 94.50 78 PRO A O 1
ATOM 630 N N . ALA A 1 79 ? -0.338 12.716 -18.923 1.00 92.50 79 ALA A N 1
ATOM 631 C CA . ALA A 1 79 ? 0.590 13.507 -18.121 1.00 92.50 79 ALA A CA 1
ATOM 632 C C . ALA A 1 79 ? 1.321 12.679 -17.039 1.00 92.50 79 ALA A C 1
ATOM 634 O O . ALA A 1 79 ? 2.425 13.046 -16.633 1.00 92.50 79 ALA A O 1
ATOM 635 N N . LEU A 1 80 ? 0.768 11.536 -16.613 1.00 94.75 80 LEU A N 1
ATOM 636 C CA . LEU A 1 80 ? 1.393 10.609 -15.661 1.00 94.75 80 LEU A CA 1
ATOM 637 C C . LEU A 1 80 ? 2.325 9.592 -16.330 1.00 94.75 80 LEU A C 1
ATOM 639 O O . LEU A 1 80 ? 3.138 8.968 -15.648 1.00 94.75 80 LEU A O 1
ATOM 643 N N . HIS A 1 81 ? 2.274 9.438 -17.658 1.00 95.12 81 HIS A N 1
ATOM 644 C CA . HIS A 1 81 ? 3.056 8.416 -18.366 1.00 95.12 81 HIS A CA 1
ATOM 645 C C . HIS A 1 81 ? 4.565 8.580 -18.177 1.00 95.12 81 HIS A C 1
ATOM 647 O O . HIS A 1 81 ? 5.287 7.588 -18.105 1.00 95.12 81 HIS A O 1
ATOM 653 N N . ARG A 1 82 ? 5.063 9.822 -18.076 1.00 94.06 82 ARG A N 1
ATOM 654 C CA . ARG A 1 82 ? 6.486 10.077 -17.793 1.00 94.06 82 ARG A CA 1
ATOM 655 C C . ARG A 1 82 ? 6.886 9.517 -16.426 1.00 94.06 82 ARG A C 1
ATOM 657 O O . ARG A 1 82 ? 7.935 8.890 -16.320 1.00 94.06 82 ARG A O 1
ATOM 664 N N . ILE A 1 83 ? 6.044 9.722 -15.416 1.00 94.31 83 ILE A N 1
ATOM 665 C CA . ILE A 1 83 ? 6.288 9.281 -14.039 1.00 94.31 83 ILE A CA 1
ATOM 666 C C . ILE A 1 83 ? 6.199 7.757 -13.956 1.00 94.31 83 ILE A C 1
ATOM 668 O O . ILE A 1 83 ? 7.112 7.137 -13.419 1.00 94.31 83 ILE A O 1
ATOM 672 N N . LEU A 1 84 ? 5.168 7.154 -14.561 1.00 96.19 84 LEU A N 1
ATOM 673 C CA . LEU A 1 84 ? 5.026 5.699 -14.650 1.00 96.19 84 LEU A CA 1
ATOM 674 C C . LEU A 1 84 ? 6.263 5.056 -15.287 1.00 96.19 84 LEU A C 1
ATOM 676 O O . LEU A 1 84 ? 6.818 4.114 -14.731 1.00 96.19 84 LEU A O 1
ATOM 680 N N . ARG A 1 85 ? 6.724 5.577 -16.433 1.00 95.88 85 ARG A N 1
ATOM 681 C CA . ARG A 1 85 ? 7.923 5.056 -17.107 1.00 95.88 85 ARG A CA 1
ATOM 682 C C . ARG A 1 85 ? 9.175 5.193 -16.250 1.00 95.88 85 ARG A C 1
ATOM 684 O O . ARG A 1 85 ? 9.980 4.273 -16.233 1.00 95.88 85 ARG A O 1
ATOM 691 N N . ALA A 1 86 ? 9.331 6.313 -15.544 1.00 95.19 86 ALA A N 1
ATOM 692 C CA . ALA A 1 86 ? 10.446 6.488 -14.621 1.00 95.19 86 ALA A CA 1
ATOM 693 C C . ALA A 1 86 ? 10.416 5.424 -13.512 1.00 95.19 86 ALA A C 1
ATOM 695 O O . ALA A 1 86 ? 11.438 4.804 -13.264 1.00 95.19 86 ALA A O 1
ATOM 696 N N . MET A 1 87 ? 9.247 5.157 -12.918 1.00 96.31 87 MET A N 1
ATOM 697 C CA . MET A 1 87 ? 9.073 4.124 -11.884 1.00 96.31 87 MET A CA 1
ATOM 698 C C . MET A 1 87 ? 9.320 2.718 -12.406 1.00 96.31 87 MET A C 1
ATOM 700 O O . MET A 1 87 ? 9.959 1.924 -11.731 1.00 96.31 87 MET A O 1
ATOM 704 N N . ALA A 1 88 ? 8.833 2.409 -13.606 1.00 96.00 88 ALA A N 1
ATOM 705 C CA . ALA A 1 88 ? 9.024 1.106 -14.229 1.00 96.00 88 ALA A CA 1
ATOM 706 C C . ALA A 1 88 ? 10.491 0.839 -14.611 1.00 96.00 88 ALA A C 1
ATOM 708 O O . ALA A 1 88 ? 10.885 -0.314 -14.730 1.00 96.00 88 ALA A O 1
ATOM 709 N N . ALA A 1 89 ? 11.286 1.894 -14.814 1.00 95.75 89 ALA A N 1
ATOM 710 C CA . ALA A 1 89 ? 12.700 1.804 -15.166 1.00 95.75 89 ALA A CA 1
ATOM 711 C C . ALA A 1 89 ? 13.650 1.988 -13.967 1.00 95.75 89 ALA A C 1
ATOM 713 O O . ALA A 1 89 ? 14.864 1.880 -14.144 1.00 95.75 89 ALA A O 1
ATOM 714 N N . THR A 1 90 ? 13.137 2.294 -12.768 1.00 95.88 90 THR A N 1
ATOM 715 C CA . THR A 1 90 ? 13.965 2.457 -11.567 1.00 95.88 90 THR A CA 1
ATOM 716 C C . THR A 1 90 ? 14.668 1.139 -11.245 1.00 95.88 90 THR A C 1
ATOM 718 O O . THR A 1 90 ? 14.011 0.129 -11.008 1.00 95.88 90 THR A O 1
ATOM 721 N N . SER A 1 91 ? 16.001 1.151 -11.172 1.00 93.44 91 SER A N 1
ATOM 722 C CA . SER A 1 91 ? 16.769 0.006 -10.678 1.00 93.44 91 SER A CA 1
ATOM 723 C C . SER A 1 91 ? 16.445 -0.258 -9.210 1.00 93.44 91 SER A C 1
ATOM 725 O O . SER A 1 91 ? 16.729 0.576 -8.347 1.00 93.44 91 SER A O 1
ATOM 727 N N . LEU A 1 92 ? 15.881 -1.430 -8.924 1.00 93.56 92 LEU A N 1
ATOM 728 C CA . LEU A 1 92 ? 15.710 -1.898 -7.553 1.00 93.56 92 LEU A CA 1
ATOM 729 C C . LEU A 1 92 ? 17.078 -2.313 -6.976 1.00 93.56 92 LEU A C 1
ATOM 731 O O . LEU A 1 92 ? 17.932 -2.791 -7.726 1.00 93.56 92 LEU A O 1
ATOM 735 N N . PRO A 1 93 ? 17.330 -2.116 -5.669 1.00 92.06 93 PRO A N 1
ATOM 736 C CA . PRO A 1 93 ? 18.620 -2.392 -5.037 1.00 92.06 93 PRO A CA 1
ATOM 737 C C . PRO A 1 93 ? 18.815 -3.900 -4.804 1.00 92.06 93 PRO A C 1
ATOM 739 O O . PRO A 1 93 ? 18.851 -4.372 -3.669 1.00 92.06 93 PRO A O 1
ATOM 742 N N . ALA A 1 94 ? 18.926 -4.651 -5.896 1.00 93.44 94 ALA A N 1
ATOM 743 C CA . ALA A 1 94 ? 19.139 -6.088 -5.927 1.00 93.44 94 ALA A CA 1
ATOM 744 C C . ALA A 1 94 ? 20.049 -6.457 -7.104 1.00 93.44 94 ALA A C 1
ATOM 746 O O . ALA A 1 94 ? 19.883 -5.949 -8.212 1.00 93.44 94 ALA A O 1
ATOM 747 N N . SER A 1 95 ? 21.009 -7.346 -6.857 1.00 91.25 95 SER A N 1
ATOM 748 C CA . SER A 1 95 ? 21.980 -7.824 -7.851 1.00 91.25 95 SER A CA 1
ATOM 749 C C . SER A 1 95 ? 21.732 -9.277 -8.266 1.00 91.25 95 SER A C 1
ATOM 751 O O . SER A 1 95 ? 22.300 -9.730 -9.259 1.00 91.25 95 SER A O 1
ATOM 753 N N . THR A 1 96 ? 20.894 -10.011 -7.526 1.00 95.56 96 THR A N 1
ATOM 754 C CA . THR A 1 96 ? 20.455 -11.378 -7.850 1.00 95.56 96 THR A CA 1
ATOM 755 C C . THR A 1 96 ? 18.941 -11.520 -7.713 1.00 95.56 96 THR A C 1
ATOM 757 O O . THR A 1 96 ? 18.285 -10.687 -7.085 1.00 95.56 96 THR A O 1
ATOM 760 N N . GLU A 1 97 ? 18.385 -12.601 -8.257 1.00 93.00 97 GLU A N 1
ATOM 761 C CA . GLU A 1 97 ? 16.958 -12.923 -8.133 1.00 93.00 97 GLU A CA 1
ATOM 762 C C . GLU A 1 97 ? 16.541 -13.111 -6.662 1.00 93.00 97 GLU A C 1
ATOM 764 O O . GLU A 1 97 ? 15.494 -12.644 -6.220 1.00 93.00 97 GLU A O 1
ATOM 769 N N . GLU A 1 98 ? 17.395 -13.7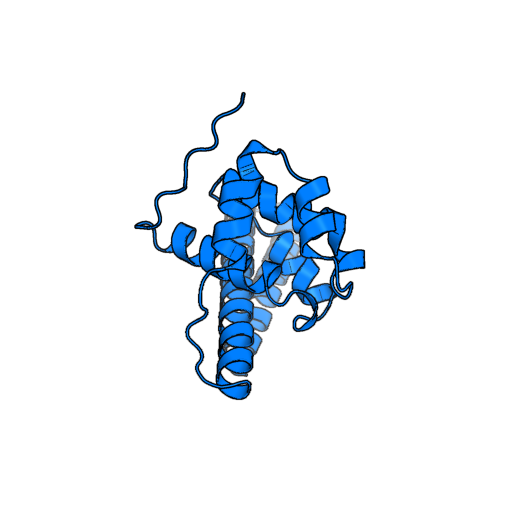35 -5.849 1.00 95.25 98 GLU A N 1
ATOM 770 C CA . GLU A 1 98 ? 17.140 -13.919 -4.420 1.00 95.25 98 GLU A CA 1
ATOM 771 C C . GLU A 1 98 ? 17.186 -12.595 -3.651 1.00 95.25 98 GLU A C 1
ATOM 773 O O . GLU A 1 98 ? 16.439 -12.410 -2.690 1.00 95.25 98 GLU A O 1
ATOM 778 N N . GLU A 1 99 ? 18.077 -11.675 -4.026 1.00 96.50 99 GLU A N 1
ATOM 779 C CA . GLU A 1 99 ? 18.100 -10.321 -3.462 1.00 96.50 99 GLU A CA 1
ATOM 780 C C . GLU A 1 99 ? 16.859 -9.528 -3.871 1.00 96.50 99 GLU A C 1
ATOM 782 O O . GLU A 1 99 ? 16.276 -8.843 -3.030 1.00 96.50 99 GLU A O 1
ATOM 787 N N . LEU A 1 100 ? 16.414 -9.678 -5.120 1.00 96.25 100 LEU A N 1
ATOM 788 C CA . LEU A 1 100 ? 15.217 -9.028 -5.640 1.00 96.25 100 LEU A CA 1
ATOM 789 C C . LEU A 1 100 ? 13.977 -9.492 -4.882 1.00 96.25 100 LEU A C 1
ATOM 791 O O . LEU A 1 100 ? 13.222 -8.663 -4.377 1.00 96.25 100 LEU A O 1
ATOM 795 N N . LYS A 1 101 ? 13.814 -10.806 -4.709 1.00 95.69 101 LYS A N 1
ATOM 796 C CA . LYS A 1 101 ? 12.707 -11.369 -3.936 1.00 95.69 101 LYS A CA 1
ATOM 797 C C . LYS A 1 101 ? 12.690 -10.849 -2.497 1.00 95.69 101 LY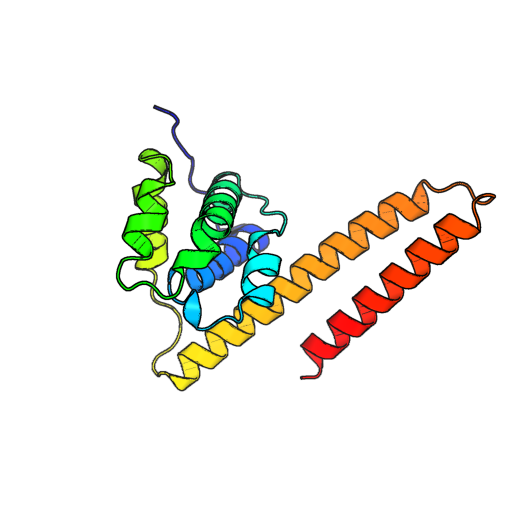S A C 1
ATOM 799 O O . LYS A 1 101 ? 11.660 -10.372 -2.031 1.00 95.69 101 LYS A O 1
ATOM 804 N N . ARG A 1 102 ? 13.841 -10.854 -1.811 1.00 95.81 102 ARG A N 1
ATOM 805 C CA . ARG A 1 102 ? 13.950 -10.301 -0.446 1.00 95.81 102 ARG A CA 1
ATOM 806 C C . ARG A 1 102 ? 13.610 -8.814 -0.395 1.00 95.81 102 ARG A C 1
ATOM 808 O O . ARG A 1 102 ? 13.004 -8.365 0.576 1.00 95.81 102 ARG A O 1
ATOM 815 N N . TYR A 1 103 ? 14.008 -8.051 -1.409 1.00 97.12 103 TYR A N 1
ATOM 816 C CA . TYR A 1 103 ? 13.691 -6.631 -1.493 1.00 97.12 103 TYR A CA 1
ATOM 817 C C . TYR A 1 103 ? 12.184 -6.400 -1.662 1.00 97.12 103 TYR A C 1
ATOM 819 O O . TYR A 1 103 ? 11.606 -5.615 -0.908 1.00 97.12 103 TYR A O 1
ATOM 827 N N . ILE A 1 104 ? 11.543 -7.120 -2.589 1.00 96.75 104 ILE A N 1
ATOM 828 C CA . ILE A 1 104 ? 10.089 -7.075 -2.812 1.00 96.75 104 ILE A CA 1
ATOM 829 C C . ILE A 1 104 ? 9.347 -7.408 -1.513 1.00 96.75 104 ILE A C 1
ATOM 831 O O . ILE A 1 104 ? 8.500 -6.625 -1.075 1.00 96.75 104 ILE A O 1
ATOM 835 N N . ASP A 1 105 ? 9.718 -8.510 -0.856 1.00 95.75 105 ASP A N 1
ATOM 836 C CA . ASP A 1 105 ? 9.112 -8.948 0.404 1.00 95.75 105 ASP A CA 1
ATOM 837 C C . ASP A 1 105 ? 9.290 -7.893 1.510 1.00 95.75 105 ASP A C 1
ATOM 839 O O . ASP A 1 105 ? 8.332 -7.534 2.196 1.00 95.75 105 ASP A O 1
ATOM 843 N N . GLY A 1 106 ? 10.493 -7.330 1.655 1.00 96.50 106 GLY A N 1
ATOM 844 C CA . GLY A 1 106 ? 10.785 -6.302 2.657 1.00 96.50 106 GLY A CA 1
ATOM 845 C C . GLY A 1 106 ? 9.992 -5.006 2.449 1.00 96.50 106 GLY A C 1
ATOM 846 O O . GLY A 1 106 ? 9.477 -4.424 3.412 1.00 96.50 106 GLY A O 1
ATOM 847 N N . VAL A 1 107 ? 9.848 -4.563 1.196 1.00 97.19 107 VAL A N 1
ATOM 848 C CA . VAL A 1 107 ? 9.031 -3.391 0.844 1.00 97.19 107 VAL A CA 1
ATOM 849 C C . VAL A 1 107 ? 7.548 -3.672 1.090 1.00 97.19 107 VAL A C 1
ATOM 851 O O . VAL A 1 107 ? 6.871 -2.837 1.695 1.00 97.19 107 VAL A O 1
ATOM 854 N N . ALA A 1 108 ? 7.045 -4.849 0.706 1.00 96.62 108 ALA A N 1
ATOM 855 C CA . ALA A 1 108 ? 5.658 -5.244 0.940 1.00 96.62 108 ALA A CA 1
ATOM 856 C C . ALA A 1 108 ? 5.329 -5.308 2.441 1.00 96.62 108 ALA A C 1
ATOM 858 O O . ALA A 1 108 ? 4.351 -4.703 2.884 1.00 96.62 108 ALA A O 1
ATOM 859 N N . VAL A 1 109 ? 6.178 -5.956 3.249 1.00 96.31 109 VAL A N 1
ATOM 860 C CA . VAL A 1 109 ? 6.040 -6.018 4.717 1.00 96.31 109 VAL A CA 1
ATOM 861 C C . VAL A 1 109 ? 6.015 -4.617 5.328 1.00 96.31 109 VAL A C 1
ATOM 863 O O . VAL A 1 109 ? 5.131 -4.304 6.129 1.00 96.31 109 VAL A O 1
ATOM 866 N N . SER A 1 110 ? 6.931 -3.742 4.909 1.00 95.75 110 SER A N 1
ATOM 867 C CA . SER A 1 110 ? 6.955 -2.345 5.358 1.00 95.75 110 SER A CA 1
ATOM 868 C C . SER A 1 110 ? 5.674 -1.596 4.962 1.00 95.75 110 SER A C 1
ATOM 870 O O . SER A 1 110 ? 5.145 -0.804 5.745 1.00 95.75 110 SER A O 1
ATOM 872 N N . GLY A 1 111 ? 5.127 -1.890 3.778 1.00 96.31 111 GLY A N 1
ATOM 873 C CA . GLY A 1 111 ? 3.865 -1.342 3.285 1.00 96.31 111 GLY A CA 1
ATOM 874 C C . GLY A 1 111 ? 2.686 -1.726 4.174 1.00 96.31 111 GLY A C 1
ATOM 875 O O . GLY A 1 111 ? 1.935 -0.850 4.610 1.00 96.31 111 GLY A O 1
ATOM 876 N N . PHE A 1 112 ? 2.578 -3.007 4.534 1.00 96.12 112 PHE A N 1
ATOM 877 C CA . PHE A 1 112 ? 1.552 -3.489 5.460 1.00 96.12 112 PHE A CA 1
ATOM 878 C C . PHE A 1 112 ? 1.682 -2.874 6.851 1.00 96.12 112 PHE A C 1
ATOM 880 O O . PHE A 1 112 ? 0.683 -2.453 7.433 1.00 96.12 112 PHE A O 1
ATOM 887 N N . ILE A 1 113 ? 2.900 -2.769 7.389 1.00 94.62 113 ILE A N 1
ATOM 888 C CA . ILE A 1 113 ? 3.129 -2.133 8.695 1.00 94.62 113 ILE A CA 1
ATOM 889 C C . ILE A 1 113 ? 2.656 -0.673 8.675 1.00 94.62 113 ILE A C 1
ATOM 891 O O . ILE A 1 113 ? 1.998 -0.226 9.620 1.00 94.62 113 ILE A O 1
ATOM 895 N N . ASN A 1 114 ? 2.935 0.062 7.597 1.00 92.94 114 ASN A N 1
ATOM 896 C CA . ASN A 1 114 ? 2.489 1.446 7.441 1.00 92.94 114 ASN A CA 1
ATOM 897 C C . ASN A 1 114 ? 0.961 1.553 7.329 1.00 92.94 114 ASN A C 1
ATOM 899 O O . ASN A 1 114 ? 0.363 2.413 7.981 1.00 92.94 114 ASN A O 1
ATOM 903 N N . LEU A 1 115 ? 0.317 0.656 6.574 1.00 92.50 115 LEU A N 1
ATOM 904 C CA . LEU A 1 115 ? -1.142 0.592 6.463 1.00 92.50 115 LEU A CA 1
ATOM 905 C C . LEU A 1 115 ? -1.800 0.343 7.828 1.00 92.50 115 LEU A C 1
ATOM 907 O O . LEU A 1 115 ? -2.664 1.109 8.254 1.00 92.50 115 LEU A O 1
ATOM 911 N N . LEU A 1 116 ? -1.333 -0.677 8.548 1.00 93.94 116 LEU A N 1
ATOM 912 C CA . LEU A 1 116 ? -1.816 -1.027 9.884 1.00 93.94 116 LEU A CA 1
ATOM 913 C C . LEU A 1 116 ? -1.613 0.114 10.887 1.00 93.94 116 LEU A C 1
ATOM 915 O O . LEU A 1 116 ? -2.482 0.385 11.715 1.00 93.94 116 LEU A O 1
ATOM 919 N N . THR A 1 117 ? -0.487 0.824 10.796 1.00 92.56 117 THR A N 1
ATOM 920 C CA . THR A 1 117 ? -0.210 1.988 11.649 1.00 92.56 117 THR A CA 1
ATOM 921 C C . THR A 1 117 ? -1.225 3.106 11.410 1.00 92.56 117 THR A C 1
ATOM 923 O O . THR A 1 117 ? -1.744 3.674 12.372 1.00 92.56 117 THR A O 1
ATOM 926 N N . ARG A 1 118 ? -1.570 3.395 10.150 1.00 90.50 118 ARG A N 1
ATOM 927 C CA . ARG A 1 118 ? -2.598 4.396 9.821 1.00 90.50 118 ARG A CA 1
ATOM 928 C C . ARG A 1 118 ? -3.992 3.971 10.280 1.00 90.50 118 ARG A C 1
ATOM 930 O O . ARG A 1 118 ? -4.681 4.772 10.909 1.00 90.50 118 ARG A O 1
ATOM 937 N N . GLN A 1 119 ? -4.377 2.714 10.051 1.00 92.69 119 GLN A N 1
ATOM 938 C CA . GLN A 1 119 ? -5.655 2.170 10.531 1.00 92.69 119 GLN A CA 1
ATOM 939 C C . GLN A 1 119 ? -5.774 2.286 12.057 1.00 92.69 119 GLN A C 1
ATOM 941 O O . GLN A 1 119 ? -6.783 2.773 12.565 1.00 92.69 119 GLN A O 1
ATOM 946 N N . LYS A 1 120 ? -4.706 1.949 12.794 1.00 95.00 120 LYS A N 1
ATOM 947 C CA . LYS A 1 120 ? -4.630 2.118 14.252 1.00 95.00 120 LYS A CA 1
ATOM 948 C C . LYS A 1 120 ? -4.849 3.569 14.676 1.00 95.00 120 LYS A C 1
ATOM 950 O O . LYS A 1 120 ? -5.634 3.820 15.587 1.00 95.00 120 LYS A O 1
ATOM 955 N N . LEU A 1 121 ? -4.176 4.522 14.028 1.00 94.44 121 LEU A N 1
ATOM 956 C CA . LEU A 1 121 ? -4.328 5.949 14.336 1.00 94.44 121 LEU A CA 1
ATOM 957 C C . LEU A 1 121 ? -5.755 6.448 14.069 1.00 94.44 121 LEU A C 1
ATOM 959 O O . LEU A 1 121 ? -6.292 7.200 14.885 1.00 94.44 121 LEU A O 1
ATOM 963 N N . SER A 1 122 ? -6.372 5.999 12.972 1.00 93.75 122 SER A N 1
ATOM 964 C CA . SER A 1 122 ? -7.764 6.312 12.628 1.00 93.75 122 SER A CA 1
ATOM 965 C C . SER A 1 122 ? -8.732 5.780 13.690 1.00 93.75 122 SER A C 1
ATOM 967 O O . SER A 1 122 ? -9.490 6.548 14.283 1.00 93.75 122 SER A O 1
ATOM 969 N N . LEU A 1 123 ? -8.624 4.497 14.047 1.00 95.81 123 LEU A N 1
ATOM 970 C CA . LEU A 1 123 ? -9.450 3.881 15.089 1.00 95.81 123 LEU A CA 1
ATOM 971 C C . LEU A 1 123 ? -9.262 4.538 16.459 1.00 95.81 123 LEU A C 1
ATOM 973 O O . LEU A 1 123 ? -10.232 4.766 17.177 1.00 95.81 123 LEU A O 1
ATOM 977 N N . GLN A 1 124 ? -8.034 4.914 16.820 1.00 97.12 124 GLN A N 1
ATOM 978 C CA . GLN A 1 124 ? -7.777 5.663 18.050 1.00 97.12 124 GLN A CA 1
ATOM 979 C C . GLN A 1 124 ? -8.415 7.057 18.033 1.00 97.12 124 GLN A C 1
ATOM 981 O O . GLN A 1 124 ? -8.824 7.548 19.084 1.00 97.12 124 GLN A O 1
ATOM 986 N N . ALA A 1 125 ? -8.490 7.716 16.874 1.00 96.81 125 ALA A N 1
ATOM 987 C CA . ALA A 1 125 ? -9.187 8.991 16.742 1.00 96.81 125 ALA A CA 1
ATOM 988 C C . ALA A 1 125 ? -10.700 8.828 16.921 1.00 96.81 125 ALA A C 1
ATOM 990 O O . ALA A 1 125 ? -11.293 9.610 17.662 1.00 96.81 125 ALA A O 1
ATOM 991 N N . VAL A 1 126 ? -11.290 7.786 16.326 1.00 96.44 126 VAL A N 1
ATOM 992 C CA . VAL A 1 126 ? -12.705 7.431 16.519 1.00 96.44 126 VAL A CA 1
ATOM 993 C C . VAL A 1 126 ? -12.985 7.110 17.988 1.00 96.44 126 VAL A C 1
ATOM 995 O O . VAL A 1 126 ? -13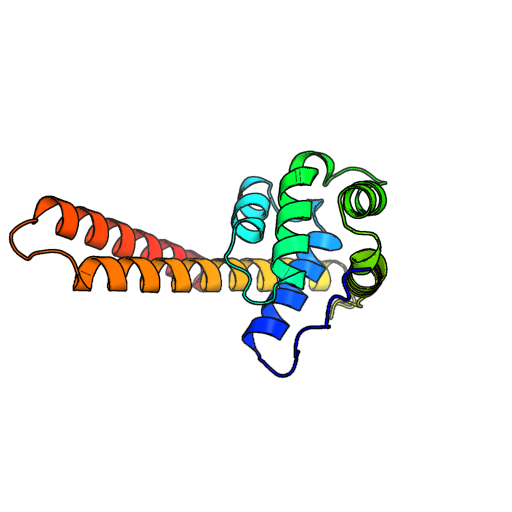.923 7.653 18.568 1.00 96.44 126 VAL A O 1
ATOM 998 N N . LEU A 1 127 ? -12.127 6.313 18.634 1.00 96.50 127 LEU A N 1
ATOM 999 C CA . LEU A 1 127 ? -12.272 5.952 20.046 1.00 96.50 127 LEU A CA 1
ATOM 1000 C C . LEU A 1 127 ? -12.289 7.182 20.961 1.00 96.50 127 LEU A C 1
ATOM 1002 O O . LEU A 1 127 ? -13.108 7.255 21.868 1.00 96.50 127 LEU A O 1
ATOM 1006 N N . ARG A 1 128 ? -11.419 8.170 20.709 1.00 95.88 128 ARG A N 1
ATOM 1007 C CA . ARG A 1 128 ? -11.380 9.425 21.486 1.00 95.88 128 ARG A CA 1
ATOM 1008 C C . ARG A 1 128 ? -12.656 10.260 21.363 1.00 95.88 128 ARG A C 1
ATOM 1010 O O . ARG A 1 128 ? -12.904 11.081 22.237 1.00 95.88 128 ARG A O 1
ATOM 1017 N N . GLN A 1 129 ? -13.412 10.091 20.282 1.00 96.38 129 GLN A N 1
ATOM 1018 C CA . GLN A 1 129 ? -14.671 10.796 20.029 1.00 96.38 129 GLN A CA 1
ATOM 1019 C C . GLN A 1 129 ? -15.900 9.971 20.438 1.00 96.38 129 GLN A C 1
ATOM 1021 O O . GLN A 1 129 ? -17.017 10.467 20.352 1.00 96.38 129 GLN A O 1
ATOM 1026 N N . THR A 1 130 ? -15.712 8.712 20.845 1.00 96.56 130 THR A N 1
ATOM 1027 C CA . THR A 1 130 ? -16.811 7.816 21.213 1.00 96.56 130 THR A CA 1
ATOM 1028 C C . THR A 1 130 ? -17.275 8.119 22.636 1.00 96.56 130 THR A C 1
ATOM 1030 O O . THR A 1 130 ? -16.463 8.193 23.559 1.00 96.56 130 THR A O 1
ATOM 1033 N N . GLU A 1 131 ? -18.586 8.276 22.819 1.00 95.62 131 GLU A N 1
ATOM 1034 C CA . GLU A 1 131 ? -19.195 8.512 24.128 1.00 95.62 131 GLU A CA 1
ATOM 1035 C C . GLU A 1 131 ? -18.961 7.328 25.072 1.00 95.62 131 GLU A C 1
ATOM 1037 O O . GLU A 1 131 ? -19.120 6.168 24.693 1.00 95.62 131 GLU A O 1
ATOM 1042 N N . ALA A 1 132 ? -18.649 7.608 26.340 1.00 92.88 132 ALA A N 1
ATOM 1043 C CA . ALA A 1 132 ? -18.357 6.566 27.329 1.00 92.88 132 ALA A CA 1
ATOM 1044 C C . ALA A 1 132 ? -19.548 5.623 27.606 1.00 92.88 132 ALA A C 1
ATOM 1046 O O . ALA A 1 132 ? -19.358 4.518 28.111 1.00 92.88 132 ALA A O 1
ATOM 1047 N N . SER A 1 133 ? -20.772 6.054 27.289 1.00 96.00 133 SER A N 1
ATOM 1048 C CA . SER A 1 133 ? -21.985 5.240 27.389 1.00 96.00 133 SER A CA 1
ATOM 1049 C C . SER A 1 133 ? -22.110 4.198 26.271 1.00 96.00 133 SER A C 1
ATOM 1051 O O . SER A 1 133 ? -22.808 3.199 26.459 1.00 96.00 133 SER A O 1
ATOM 1053 N N . ASP A 1 134 ? -21.415 4.370 25.141 1.00 96.19 134 ASP A N 1
ATOM 1054 C CA . ASP A 1 134 ? -21.444 3.443 24.005 1.00 96.19 134 ASP A CA 1
ATOM 1055 C C . ASP A 1 134 ? -20.427 2.300 24.181 1.00 96.19 134 ASP A C 1
ATOM 1057 O O . ASP A 1 134 ? -19.431 2.149 23.468 1.00 96.19 134 ASP A O 1
ATOM 1061 N N . SER A 1 135 ? -20.680 1.482 25.203 1.00 94.94 135 SER A N 1
ATOM 1062 C CA . SER A 1 135 ? -19.818 0.352 25.573 1.00 94.94 135 SER A CA 1
ATOM 1063 C C . SER A 1 135 ? -19.635 -0.679 24.452 1.00 94.94 135 SER A C 1
ATOM 1065 O O . SER A 1 135 ? -18.553 -1.259 24.329 1.00 94.94 135 SER A O 1
ATOM 1067 N N . ALA A 1 136 ? -20.657 -0.883 23.614 1.00 96.88 136 ALA A N 1
ATOM 1068 C CA . ALA A 1 136 ? -20.589 -1.794 22.477 1.00 96.88 136 ALA A CA 1
ATOM 1069 C C . ALA A 1 136 ? -19.583 -1.283 21.442 1.00 96.88 136 ALA A C 1
ATOM 1071 O O . ALA A 1 136 ? -18.666 -2.018 21.067 1.00 96.88 136 ALA A O 1
ATOM 1072 N N . LYS A 1 137 ? -19.678 -0.001 21.059 1.00 95.75 137 LYS A N 1
ATOM 1073 C CA . LYS A 1 137 ? -18.763 0.575 20.074 1.00 95.75 137 LYS A CA 1
ATOM 1074 C C . LYS A 1 137 ? -17.324 0.636 20.571 1.00 95.75 137 LYS A C 1
ATOM 1076 O O . LYS A 1 137 ? -16.396 0.327 19.824 1.00 95.75 137 LYS A O 1
ATOM 1081 N N . ILE A 1 138 ? -17.132 0.981 21.844 1.00 97.50 138 ILE A N 1
ATOM 1082 C CA . ILE A 1 138 ? -15.812 0.963 22.485 1.00 97.50 138 ILE A CA 1
ATOM 1083 C C . ILE A 1 138 ? -15.204 -0.445 22.424 1.00 97.50 138 ILE A C 1
ATOM 1085 O O . ILE A 1 138 ? -14.032 -0.586 22.068 1.00 97.50 138 ILE A O 1
ATOM 1089 N N . SER A 1 139 ? -15.987 -1.483 22.736 1.00 97.06 139 SER A N 1
ATOM 1090 C CA . SER A 1 139 ? -15.515 -2.871 22.714 1.00 97.06 139 SER A CA 1
ATOM 1091 C C . SER A 1 139 ? -15.130 -3.339 21.306 1.00 97.06 139 SER A C 1
ATOM 1093 O O . SER A 1 139 ? -14.083 -3.968 21.147 1.00 97.06 139 SER A O 1
ATOM 1095 N N . GLU A 1 140 ? -15.916 -2.985 20.283 1.00 97.31 140 GLU A N 1
ATOM 1096 C CA . GLU A 1 140 ? -15.591 -3.263 18.875 1.00 97.31 140 GLU A CA 1
ATOM 1097 C C . GLU A 1 140 ? -14.255 -2.634 18.468 1.00 97.31 140 GLU A C 1
ATOM 1099 O O . GLU A 1 140 ? -13.356 -3.335 18.003 1.00 97.31 140 GLU A O 1
ATOM 1104 N N . ILE A 1 141 ? -14.082 -1.331 18.717 1.00 97.44 141 ILE A N 1
ATOM 1105 C CA . ILE A 1 141 ? -12.855 -0.612 18.347 1.00 97.44 141 ILE A CA 1
ATOM 1106 C C . ILE A 1 141 ? -11.641 -1.193 19.082 1.00 97.44 141 ILE A C 1
ATOM 1108 O O . ILE A 1 141 ? -10.572 -1.359 18.497 1.00 97.44 141 ILE A O 1
ATOM 1112 N N . GLN A 1 142 ? -11.781 -1.530 20.367 1.00 96.44 142 GLN A N 1
ATOM 1113 C CA . GLN A 1 142 ? -10.704 -2.162 21.134 1.00 96.44 142 GLN A CA 1
ATOM 1114 C C . GLN A 1 142 ? -10.308 -3.526 20.561 1.00 96.44 142 GLN A C 1
ATOM 1116 O O . GLN A 1 142 ? -9.116 -3.835 20.512 1.00 96.44 142 GLN A O 1
ATOM 1121 N N . LYS A 1 143 ? -11.279 -4.326 20.106 1.00 97.50 143 LYS A N 1
ATOM 1122 C CA . LYS A 1 143 ? -11.016 -5.608 19.447 1.00 97.50 143 LYS A CA 1
ATOM 1123 C C . LYS A 1 143 ? -10.239 -5.414 18.144 1.00 97.50 143 LYS A C 1
ATOM 1125 O O . LYS A 1 143 ? -9.187 -6.026 17.984 1.00 97.50 143 LYS A O 1
ATOM 1130 N N . GLU A 1 144 ? -10.681 -4.503 17.282 1.00 97.12 144 GLU A N 1
ATOM 1131 C CA . GLU A 1 144 ? -9.980 -4.188 16.029 1.00 97.12 144 GLU A CA 1
ATOM 1132 C C . GLU A 1 144 ? -8.544 -3.689 16.275 1.00 97.12 144 GLU A C 1
ATOM 1134 O O . GLU A 1 144 ? -7.604 -4.100 15.594 1.00 97.12 144 GLU A O 1
ATOM 1139 N N . LEU A 1 145 ? -8.334 -2.855 17.302 1.00 97.31 145 LEU A N 1
ATOM 1140 C CA . LEU A 1 145 ? -6.998 -2.395 17.697 1.00 97.31 145 LEU A CA 1
ATOM 1141 C C . LEU A 1 145 ? -6.081 -3.547 18.142 1.00 97.31 145 LEU A C 1
ATOM 1143 O O . LEU A 1 145 ? -4.878 -3.510 17.862 1.00 97.31 145 LEU A O 1
ATOM 1147 N N . MET A 1 146 ? -6.620 -4.556 18.834 1.00 97.31 146 MET A N 1
ATOM 1148 C CA . MET A 1 146 ? -5.865 -5.755 19.212 1.00 97.31 146 MET A CA 1
ATOM 1149 C C . MET A 1 146 ? -5.511 -6.607 17.990 1.00 97.31 146 MET A C 1
ATOM 1151 O O . MET A 1 146 ? -4.361 -7.036 17.879 1.00 97.31 146 MET A O 1
ATOM 1155 N N . ASP A 1 147 ? -6.451 -6.800 17.064 1.00 96.88 147 ASP A N 1
ATOM 1156 C CA . ASP A 1 147 ? -6.241 -7.574 15.835 1.00 96.88 147 ASP A CA 1
ATOM 1157 C C . ASP A 1 147 ? -5.149 -6.934 14.955 1.00 96.88 147 ASP A C 1
ATOM 1159 O O . ASP A 1 147 ? -4.239 -7.619 14.475 1.00 96.88 147 ASP A O 1
ATOM 1163 N N . ILE A 1 148 ? -5.152 -5.600 14.834 1.00 95.88 148 ILE A N 1
ATOM 1164 C CA . ILE A 1 148 ? -4.093 -4.845 14.146 1.00 95.88 148 ILE A CA 1
ATOM 1165 C C . ILE A 1 148 ? -2.721 -5.094 14.788 1.00 95.88 148 ILE A C 1
ATOM 1167 O O . ILE A 1 148 ? -1.734 -5.327 14.085 1.00 95.88 148 ILE A O 1
ATOM 1171 N N . GLU A 1 149 ? -2.628 -5.051 16.119 1.00 94.88 149 GLU A N 1
ATOM 1172 C CA . GLU A 1 149 ? -1.358 -5.249 16.821 1.00 94.88 149 GLU A CA 1
ATOM 1173 C C . GLU A 1 149 ? -0.843 -6.690 16.681 1.00 94.88 149 GLU A C 1
ATOM 1175 O O . GLU A 1 149 ? 0.361 -6.895 16.514 1.00 94.88 149 GLU A O 1
ATOM 1180 N N . GLN A 1 150 ? -1.736 -7.684 16.688 1.00 95.75 150 GLN A N 1
ATOM 1181 C CA . GLN A 1 150 ? -1.379 -9.079 16.421 1.00 95.75 150 GLN A CA 1
ATOM 1182 C C . GLN A 1 150 ? -0.826 -9.248 15.004 1.00 95.75 150 GLN A C 1
ATOM 1184 O O . GLN A 1 150 ? 0.256 -9.815 14.830 1.00 95.75 150 GLN A O 1
ATOM 1189 N N . ARG A 1 151 ? -1.50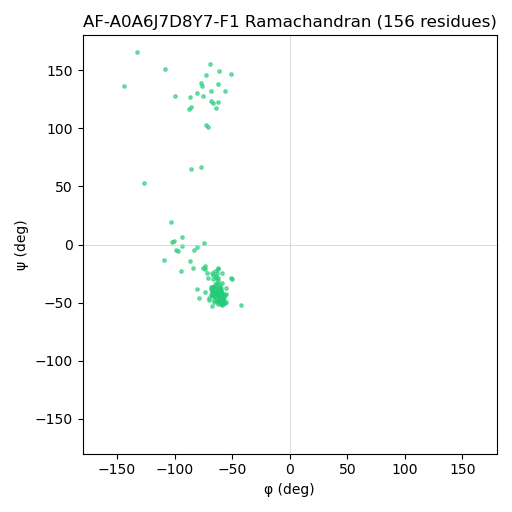7 -8.686 13.998 1.00 94.44 151 ARG A N 1
ATOM 1190 C CA . ARG A 1 151 ? -1.060 -8.739 12.602 1.00 94.44 151 ARG A CA 1
ATOM 1191 C C . ARG A 1 151 ? 0.287 -8.042 12.400 1.00 94.44 151 ARG A C 1
ATOM 1193 O O . ARG A 1 151 ? 1.160 -8.575 11.720 1.00 94.44 151 ARG A O 1
ATOM 1200 N N . ARG A 1 152 ? 0.502 -6.895 13.053 1.00 94.00 152 ARG A N 1
ATOM 1201 C CA . ARG A 1 152 ? 1.781 -6.167 13.023 1.00 94.00 152 ARG A CA 1
ATOM 1202 C C . ARG A 1 152 ? 2.928 -7.001 13.599 1.00 94.00 152 ARG A C 1
ATOM 1204 O O . ARG A 1 152 ? 4.010 -7.017 13.022 1.00 94.00 152 ARG A O 1
ATOM 1211 N N . ARG A 1 153 ? 2.707 -7.702 14.718 1.00 92.56 153 ARG A N 1
ATOM 1212 C CA . ARG A 1 153 ? 3.722 -8.580 15.329 1.00 92.56 153 ARG A CA 1
ATOM 1213 C C . ARG A 1 153 ? 4.047 -9.781 14.450 1.00 92.56 153 ARG A C 1
ATOM 1215 O O . ARG A 1 153 ? 5.219 -10.117 14.330 1.00 92.56 153 ARG A O 1
ATOM 1222 N N . ALA A 1 154 ? 3.042 -10.380 13.813 1.00 93.50 154 ALA A N 1
ATOM 1223 C CA . ALA A 1 154 ? 3.249 -11.484 12.878 1.00 93.50 154 ALA A CA 1
ATOM 1224 C C . ALA A 1 154 ? 4.147 -11.077 11.695 1.00 93.50 154 ALA A C 1
ATOM 1226 O O . ALA A 1 154 ? 5.007 -11.848 11.294 1.00 93.50 154 ALA A O 1
ATOM 1227 N N . LEU A 1 155 ? 4.005 -9.844 11.196 1.00 91.81 155 LEU A N 1
ATOM 1228 C CA . LEU A 1 155 ? 4.848 -9.296 10.126 1.00 91.81 155 LEU A CA 1
ATOM 1229 C C . LEU A 1 155 ? 6.285 -8.962 10.568 1.00 91.81 155 LEU A C 1
ATOM 1231 O O . LEU A 1 155 ? 7.171 -8.899 9.727 1.00 91.81 155 LEU A O 1
ATOM 1235 N N . GLN A 1 156 ? 6.520 -8.706 11.860 1.00 84.56 156 GLN A N 1
ATOM 1236 C CA . GLN A 1 156 ? 7.845 -8.358 12.399 1.00 84.56 156 GLN A CA 1
ATOM 1237 C C . GLN A 1 156 ? 8.629 -9.554 12.951 1.00 84.56 156 GLN A C 1
ATOM 1239 O O . GLN A 1 156 ? 9.841 -9.454 13.116 1.00 84.56 156 GLN A O 1
ATOM 1244 N N . GLY A 1 157 ? 7.934 -10.631 13.320 1.00 74.00 157 GLY A N 1
ATOM 1245 C CA . GLY A 1 157 ? 8.529 -11.851 13.868 1.00 74.00 157 GLY A CA 1
ATOM 1246 C C . GLY A 1 157 ? 8.641 -13.003 12.869 1.00 74.00 157 GLY A C 1
ATOM 1247 O O . GLY A 1 157 ? 9.036 -14.093 13.282 1.00 74.00 157 GLY A O 1
ATOM 1248 N N . GLY A 1 158 ? 8.234 -12.777 11.616 1.00 53.81 158 GLY A N 1
ATOM 1249 C CA . GLY A 1 158 ? 8.396 -13.706 10.495 1.00 53.81 158 GLY A CA 1
ATOM 1250 C C . GLY A 1 158 ? 9.736 -13.563 9.791 1.00 53.81 158 GLY A C 1
ATOM 1251 O O . GLY A 1 158 ? 10.363 -12.487 9.920 1.00 53.81 158 GLY A O 1
#

=== Feature glossary ===
A reading guide for the features in this record.

Start from the sequence.

  · This is the polypeptide sequence — one letter per residue, N-terminus first. Length ranges from a few dozen residues for small domains to over a thousand for large multi-domain proteins.

Fold it, and you get atomic coordinates and the backbone conformation that goes with them.

  · Structure coordinates are given as an mmCIF _atom_site loop: one row per atom with element, residue name, chain id, sequence number, and x/y/z position in Å. Only the four main-chain atoms per residue are included here; side chains are omitted to keep the record compact.

  · Backbone dihedral angles. Every residue except chain termini has a φ (preceding-C → N → Cα → C) and a ψ (N → Cα → C → next-N). They are reported in degrees following the IUPAC sign convention. Secondary structure is essentially a statement about which (φ, ψ) basin each residue occupies.

  · The SS8 string is DSSP's per-residue secondary-structure call. α-helix (H) means an i→i+4 H-bond ladder; β-strand (E) means the residue participates in a β-sheet; 3₁₀ (G) and π (I) are tighter and wider helices; T/S are turns/bends; '-' is loop.

  · SS3 is a coarse helix/strand/coil call (letters a/b/c) made by the P-SEA algorithm from inter-Cα distances and dihedrals. It is less detailed than DSSP but needs only Cα positions.

Summarize the fold with a handful of shape descriptors and a per-residue structural alphabet.

  · Radius of gyration (Rg) is the root-mean-square distance of Cα atoms from their centroid — a single number for overall size and compactness. A globular domain of N residues has Rg ≈ 2.2·N^0.38 Å; an extended or disordered chain has a much larger Rg. The Cα contact count is the number of residue pairs whose Cα atoms are within 8 Å and are more than four positions apart in sequence — a standard proxy for tertiary packing density. The bounding box is the smallest axis-aligned box enclosing all Cα atoms.

  · The Foldseek 3Di string encodes local tertiary geometry as a 20-letter alphabet — one character per residue — derived from the relative positions of nearby Cα atoms. Unlike the amino-acid sequence, 3Di is a direct function of the 3D structure, so two proteins with the same fold have similar 3Di strings even at low sequence identity.

  · Solvent-accessible surface area (SASA) is the area in Å² traced out by the centre of a 1.4 Å probe sphere (a water molecule) rolled over the protein's van der Waals surface (Shrake–Rupley / Lee–Richards construction). Buried residues have near-zero SASA; fully exposed residues can exceed 200 Å². The total SASA scales roughly with the number of surface residues.

Ask how reliable the model is.

  · pLDDT (predicted Local Distance Difference Test) is AlphaFold's per-residue confidence score, ranging from 0 to 100. Values above 90 indicate high confidence (typically well-packed cores); 70–90 is confident; 50–70 low confidence; below 50 usually means the region is disordered or the prediction is unreliable there. AlphaFold stores pLDDT in the mmCIF B-factor column.

  · B-factor (Debye–Waller factor) reflects atomic displacement in the crystal lattice. It is an experimental observable (units Å²), not a prediction; low values mean the atom is pinned down, high values mean it moves or is heterogeneous across the crystal.

  · Predicted Aligned Error (PAE) is an AlphaFold confidence matrix: entry (i, j) is the expected error in the position of residue j, in ångströms, when the prediction is superimposed on the true structure at residue i. Low PAE within a block of residues means that block is internally rigid and well-predicted; high PAE between two blocks means their relative placement is uncertain even if each block individually is confident.

Place it in context: what it resembles, what it is annotated as, and how it looks.

  · Nearest PDB neighbors are the top structural matches found by Foldseek when searching this structure against the entire Protein Data Bank. Each hit reports a TM-score (0 to 1; >0.5 almost always implies the same fold) and an E-value. These are *structural* homologs — they may share no detectable sequence similarity.

  · Functional annotations link the protein to curated databases. InterPro entries identify conserved domains and families by matching the sequence against member-database signatures (Pfam, PROSITE, CDD, …). Gene Ontology (GO) terms describe molecular function, biological process, and cellular component in a controlled vocabulary. CATH places the structure in a hierarchical fold classification (Class/Architecture/Topology/Homologous-superfamily). The organism is the source species.

  · Three diagnostic plots accompany the record. The Cα contact map visualizes the tertiary structure as a 2D adjacency matrix (8 Å cutoff, sequence-local contacts suppressed). The Ramachandran plot shows the distribution of backbone (φ, ψ) torsions, with points in the α and β basins reflecting secondary structure content. The PAE plot shows AlphaFold's inter-residue confidence as a color matrix.

  · Six rendered views show the 3D structure from the faces of a cube — i.e. along ±x, ±y, ±z. Rendering representation is drawn randomly per protein from cartoon (secondary-structure ribbons), sticks (backbone bonds), or molecular surface; coloring is either N→C rainbow (blue at the N-terminus through red at the C-terminus) or one color per chain.